Protein AF-A0A7V6XPQ2-F1 (afdb_monomer_lite)

Sequence (136 aa):
MKGEEKKDESTRGAASKTISEAQAVQDDYTRSFLTSTEEVEDGFYEMRTWTDEYSIWIPSEATLDKTYYQKRERYWEKFLYAWIDEKENLSYALFGWFEDSADSVENVFFSLNKFAHYEGEYDKTEDEKHIYYFGK

Foldseek 3Di:
DDDDDDDPPPPPDPPPPPQDPQPCRVDPVSVVQFPDSDAPDVQWTWGQDPLNPDIDIDGSQKDKDPVQWDDDRNFWIWTKIKGADPVVRDIDMDIDIGGNDPDDPVVVCVVVCVVVVDPDAWDWDDDPPDIDTDDD

Secondary structure (DSSP, 8-state):
----------------------HHHHSHHHHTTBS-SS-SBTTEEEEE-TTSS-EEEEETT-EE-TTT-EEETTTEEEEEEEEEETTTTEEEEEEEEEE-S---HHHHHHHHHHHHT--S--EEEE-SS-EEEE--

pLDDT: mean 84.27, std 18.44, range [32.78, 97.5]

Structure (mmCIF, N/CA/C/O backbone):
data_AF-A0A7V6XPQ2-F1
#
_entry.id   AF-A0A7V6XPQ2-F1
#
loop_
_atom_site.group_PDB
_atom_site.id
_atom_site.type_symbol
_atom_site.label_atom_id
_atom_site.label_alt_id
_atom_site.label_comp_id
_atom_site.label_asym_id
_atom_site.label_entity_id
_atom_site.label_seq_id
_atom_site.pdbx_PDB_ins_code
_atom_site.Cartn_x
_atom_site.Cartn_y
_atom_site.Cartn_z
_atom_site.occupancy
_atom_site.B_iso_or_equiv
_atom_site.auth_seq_id
_atom_site.auth_comp_id
_atom_site.auth_asym_id
_atom_site.auth_atom_id
_atom_site.pdbx_PDB_model_num
ATOM 1 N N . MET A 1 1 ? -61.177 24.165 26.555 1.00 39.78 1 MET A N 1
ATOM 2 C CA . MET A 1 1 ? -60.914 24.339 25.107 1.00 39.78 1 MET A CA 1
ATOM 3 C C . MET A 1 1 ? -59.583 25.075 25.004 1.00 39.78 1 MET A C 1
ATOM 5 O O . MET A 1 1 ? -59.509 26.158 25.559 1.00 39.78 1 MET A O 1
ATOM 9 N N . LYS A 1 2 ? -58.472 24.373 24.717 1.00 35.47 2 LYS A N 1
ATOM 10 C CA . LYS A 1 2 ? -57.852 24.179 23.375 1.00 35.47 2 LYS A CA 1
ATOM 11 C C . LYS A 1 2 ? -57.561 25.530 22.698 1.00 35.47 2 LYS A C 1
ATOM 13 O O . LYS A 1 2 ? -58.510 26.280 22.527 1.00 35.47 2 LYS A O 1
ATOM 18 N N . GLY A 1 3 ? -56.359 25.899 22.259 1.00 32.78 3 GLY A N 1
ATOM 19 C CA . GLY A 1 3 ? -55.035 25.265 22.129 1.00 32.78 3 GLY A CA 1
ATOM 20 C C . GLY A 1 3 ? -54.026 26.394 21.819 1.00 32.78 3 GLY A C 1
ATOM 21 O O . GLY A 1 3 ? -54.434 27.448 21.340 1.00 32.78 3 GLY A O 1
ATOM 22 N N . GLU A 1 4 ? -52.822 26.349 22.383 1.00 37.25 4 GLU A N 1
ATOM 23 C CA . GLU A 1 4 ? -51.567 25.862 21.772 1.00 37.25 4 GLU A CA 1
ATOM 24 C C . GLU A 1 4 ? -50.918 26.816 20.753 1.00 37.25 4 GLU A C 1
ATOM 26 O O . GLU A 1 4 ? -51.430 27.083 19.666 1.00 37.25 4 GLU A O 1
ATOM 31 N N . GLU A 1 5 ? -49.749 27.306 21.177 1.00 41.72 5 GLU A N 1
ATOM 32 C CA . GLU A 1 5 ? -48.721 28.017 20.424 1.00 41.72 5 GLU A CA 1
ATOM 33 C C . GLU A 1 5 ? -48.263 27.207 19.204 1.00 41.72 5 GLU A C 1
ATOM 35 O O . GLU A 1 5 ? -47.938 26.025 19.314 1.00 41.72 5 GLU A O 1
ATOM 40 N N . LYS A 1 6 ? -48.132 27.860 18.046 1.00 37.31 6 LYS A N 1
ATOM 41 C CA . LYS A 1 6 ? -47.279 27.350 16.968 1.00 37.31 6 LYS A CA 1
ATOM 42 C C . LYS A 1 6 ? -45.867 27.883 17.172 1.00 37.31 6 LYS A C 1
ATOM 44 O O . LYS A 1 6 ? -45.578 29.030 16.843 1.00 37.31 6 LYS A O 1
ATOM 49 N N . LYS A 1 7 ? -45.003 27.032 17.720 1.00 36.56 7 LYS A N 1
ATOM 50 C CA . LYS A 1 7 ? -43.550 27.149 17.597 1.00 36.56 7 LYS A CA 1
ATOM 51 C C . LYS A 1 7 ? -43.164 26.582 16.233 1.00 36.56 7 LYS A C 1
ATOM 53 O O . LYS A 1 7 ? -43.432 25.417 15.955 1.00 36.56 7 LYS A O 1
ATOM 58 N N . ASP A 1 8 ? -42.587 27.427 15.388 1.00 37.28 8 ASP A N 1
ATOM 59 C CA . ASP A 1 8 ? -41.954 27.015 14.137 1.00 37.28 8 ASP A CA 1
ATOM 60 C C . ASP A 1 8 ? -40.662 26.264 14.486 1.00 37.28 8 ASP A C 1
ATOM 62 O O . ASP A 1 8 ? -39.657 26.857 14.885 1.00 37.28 8 ASP A O 1
ATOM 66 N N . GLU A 1 9 ? -40.710 24.939 14.404 1.00 37.34 9 GLU A N 1
ATOM 67 C CA . GLU A 1 9 ? -39.561 24.064 14.600 1.00 37.34 9 GLU A CA 1
ATOM 6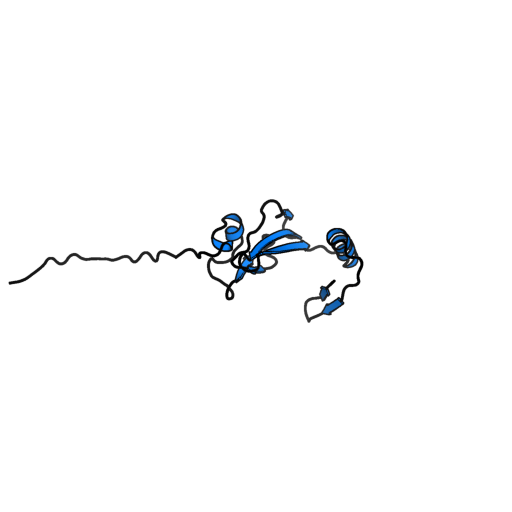8 C C . GLU A 1 9 ? -38.921 23.802 13.230 1.00 37.34 9 GLU A C 1
ATOM 70 O O . GLU A 1 9 ? -39.224 22.843 12.524 1.00 37.34 9 GLU A O 1
ATOM 75 N N . SER A 1 10 ? -38.042 24.715 12.811 1.00 36.66 10 SER A N 1
ATOM 76 C CA . SER A 1 10 ? -37.127 24.480 11.692 1.00 36.66 10 SER A CA 1
ATOM 77 C C . SER A 1 10 ? -35.984 23.583 12.174 1.00 36.66 10 SER A C 1
ATOM 79 O O . SER A 1 10 ? -34.886 24.055 12.487 1.00 36.66 10 SER A O 1
ATOM 81 N N . THR A 1 11 ? -36.227 22.278 12.215 1.00 37.47 11 THR A N 1
ATOM 82 C CA . THR A 1 11 ? -35.206 21.255 12.447 1.00 37.47 11 THR A CA 1
ATOM 83 C C . THR A 1 11 ? -34.279 21.195 11.231 1.00 37.47 11 THR A C 1
ATOM 85 O O . THR A 1 11 ? -34.534 20.489 10.257 1.00 37.47 11 THR A O 1
ATOM 88 N N . ARG A 1 12 ? -33.177 21.955 11.255 1.00 41.72 12 ARG A N 1
ATOM 89 C CA . ARG A 1 12 ? -32.032 21.681 10.377 1.00 41.72 12 ARG A CA 1
ATOM 90 C C . ARG A 1 12 ? -31.376 20.403 10.883 1.00 41.72 12 ARG A C 1
ATOM 92 O O . ARG A 1 12 ? -30.616 20.438 11.846 1.00 41.72 12 ARG A O 1
ATOM 99 N N . GLY A 1 13 ? -31.700 19.286 10.239 1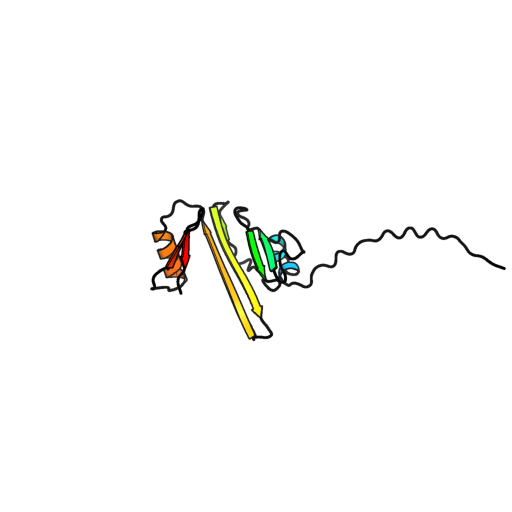.00 35.47 13 GLY A N 1
ATOM 100 C CA . GLY A 1 13 ? -30.963 18.039 10.378 1.00 35.47 13 GLY A CA 1
ATOM 101 C C . GLY A 1 13 ? -29.508 18.266 9.983 1.00 35.47 13 GLY A C 1
ATOM 102 O O . GLY A 1 13 ? -29.177 18.317 8.801 1.00 35.47 13 GLY A O 1
ATOM 103 N N . ALA A 1 14 ? -28.640 18.427 10.976 1.00 39.94 14 ALA A N 1
ATOM 104 C CA . ALA A 1 14 ? -27.231 18.154 10.796 1.00 39.94 14 ALA A CA 1
ATOM 105 C C . ALA A 1 14 ? -27.117 16.633 10.662 1.00 39.94 14 ALA A C 1
ATOM 107 O O . ALA A 1 14 ? -27.296 15.907 11.639 1.00 39.94 14 ALA A O 1
ATOM 108 N N . ALA A 1 15 ? -26.885 16.148 9.443 1.00 42.84 15 ALA A N 1
ATOM 109 C CA . ALA A 1 15 ? -26.402 14.794 9.241 1.00 42.84 15 ALA A CA 1
ATOM 110 C C . ALA A 1 15 ? -25.047 14.700 9.954 1.00 42.84 15 ALA A C 1
ATOM 112 O O . ALA A 1 15 ? -24.023 15.146 9.438 1.00 42.84 15 ALA A O 1
ATOM 113 N N . SER A 1 16 ? -25.069 14.206 11.190 1.00 40.81 16 SER A N 1
ATOM 114 C CA . SER A 1 16 ? -23.878 13.773 11.905 1.00 40.81 16 SER A CA 1
ATOM 115 C C . SER A 1 16 ? -23.302 12.630 11.085 1.0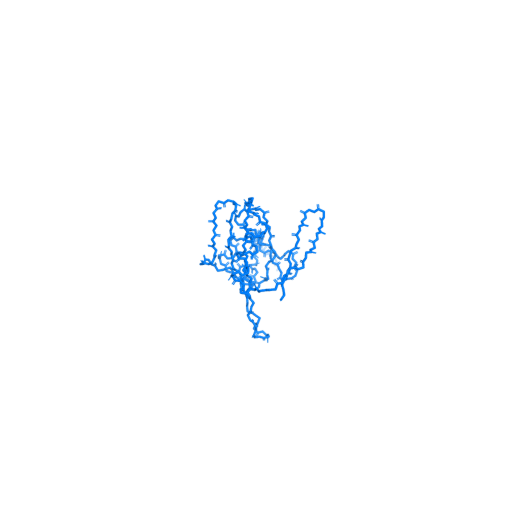0 40.81 16 SER A C 1
ATOM 117 O O . SER A 1 16 ? -23.806 11.513 11.160 1.00 40.81 16 SER A O 1
ATOM 119 N N . LYS A 1 17 ? -22.323 12.930 10.227 1.00 50.88 17 LYS A N 1
ATOM 120 C CA . LYS A 1 17 ? -21.588 11.926 9.461 1.00 50.88 17 LYS A CA 1
ATOM 121 C C . LYS A 1 17 ? -20.899 11.041 10.499 1.00 50.88 17 LYS A C 1
ATOM 123 O O . LYS A 1 17 ? -19.920 11.463 11.107 1.00 50.88 17 LYS A O 1
ATOM 128 N N . THR A 1 18 ? -21.490 9.890 10.804 1.00 54.88 18 THR A N 1
ATOM 129 C CA . THR A 1 18 ? -20.913 8.907 11.719 1.00 54.88 18 THR A CA 1
ATOM 130 C C . THR A 1 18 ? -19.574 8.495 11.132 1.00 54.88 18 THR A C 1
ATOM 132 O O . THR A 1 18 ? -19.526 7.917 10.049 1.00 54.88 18 THR A O 1
ATOM 135 N N . ILE A 1 19 ? -18.488 8.893 11.792 1.00 63.75 19 ILE A N 1
ATOM 136 C CA . ILE A 1 19 ? -17.140 8.464 11.429 1.00 63.75 19 ILE A CA 1
ATOM 137 C C . ILE A 1 19 ? -17.097 6.949 11.658 1.00 63.75 19 ILE A C 1
ATOM 139 O O . ILE A 1 19 ? -17.549 6.491 12.706 1.00 63.75 19 ILE A O 1
ATOM 143 N N . SER A 1 20 ? -16.632 6.195 10.658 1.00 78.00 20 SER A N 1
ATOM 144 C CA . SER A 1 20 ? -16.478 4.739 10.753 1.00 78.00 20 SER A CA 1
ATOM 145 C C . SER A 1 20 ? -15.629 4.356 11.969 1.00 78.00 20 SER A C 1
ATOM 147 O O . SER A 1 20 ? -14.670 5.053 12.304 1.00 78.00 20 SER A O 1
ATOM 149 N N . GLU A 1 21 ? -15.965 3.234 12.607 1.00 88.44 21 GLU A N 1
ATOM 150 C CA . GLU A 1 21 ? -15.171 2.659 13.697 1.00 88.44 21 GLU A CA 1
ATOM 151 C C . GLU A 1 21 ? -13.927 1.902 13.188 1.00 88.44 21 GLU A C 1
ATOM 153 O O . GLU A 1 21 ? -13.108 1.469 13.996 1.00 88.44 21 GLU A O 1
ATOM 158 N N . ALA A 1 22 ? -13.728 1.782 11.872 1.00 94.25 22 ALA A N 1
ATOM 159 C CA . ALA A 1 22 ? -12.542 1.158 11.287 1.00 94.25 22 ALA A CA 1
ATOM 160 C C . ALA A 1 22 ? -11.242 1.865 11.712 1.00 94.25 22 ALA A C 1
ATOM 162 O O . ALA A 1 22 ? -11.146 3.096 11.660 1.00 94.25 22 ALA A O 1
ATOM 163 N N . GLN A 1 23 ? -10.211 1.097 12.083 1.00 95.75 23 GLN A N 1
ATOM 164 C CA . GLN A 1 23 ? -8.925 1.655 12.524 1.00 95.75 23 GLN A CA 1
ATOM 165 C C . GLN A 1 23 ? -8.257 2.494 11.430 1.00 95.75 23 GLN A C 1
ATOM 167 O O . GLN A 1 23 ? -7.739 3.567 11.734 1.00 95.75 23 GLN A O 1
ATOM 172 N N . ALA A 1 24 ? -8.361 2.079 10.163 1.00 96.69 24 ALA A N 1
ATOM 173 C CA . ALA A 1 24 ? -7.855 2.834 9.018 1.00 96.69 24 ALA A CA 1
ATOM 174 C C . ALA A 1 24 ? -8.454 4.254 8.926 1.00 96.69 24 ALA A C 1
ATOM 176 O O . ALA A 1 24 ? -7.783 5.198 8.509 1.00 96.69 24 ALA A O 1
ATOM 177 N N . VAL A 1 25 ? -9.715 4.427 9.346 1.00 97.31 25 VAL A N 1
ATOM 178 C CA . VAL A 1 25 ? -10.407 5.727 9.361 1.00 97.31 25 VAL A CA 1
ATOM 179 C C . VAL A 1 25 ? -10.114 6.501 10.648 1.00 97.31 25 VAL A C 1
ATOM 181 O O . VAL A 1 25 ? -10.022 7.732 10.627 1.00 97.31 25 VAL A O 1
ATOM 184 N N . GLN A 1 26 ? -9.967 5.817 11.780 1.00 96.25 26 GLN A N 1
ATOM 185 C CA . GLN A 1 26 ? -9.682 6.467 13.058 1.00 96.25 26 GLN A CA 1
ATOM 186 C C . GLN A 1 26 ? -8.249 7.002 13.144 1.00 96.25 26 GLN A C 1
ATOM 188 O O . GLN A 1 26 ? -8.048 8.093 13.680 1.00 96.25 26 GLN A O 1
ATOM 193 N N . ASP A 1 27 ? -7.269 6.281 12.597 1.00 97.06 27 ASP A N 1
ATOM 194 C CA . ASP A 1 27 ? -5.875 6.713 12.589 1.00 97.06 27 ASP A CA 1
ATOM 195 C C . ASP A 1 27 ? -5.674 7.908 11.648 1.00 97.06 27 ASP A C 1
ATOM 197 O O . ASP A 1 27 ? -5.868 7.821 10.438 1.00 97.06 27 ASP A O 1
ATOM 201 N N . ASP A 1 28 ? -5.269 9.051 12.206 1.00 96.25 28 ASP A N 1
ATOM 202 C CA . ASP A 1 28 ? -5.156 10.311 11.466 1.00 96.25 28 ASP A CA 1
ATOM 203 C C . ASP A 1 28 ? -4.159 10.232 10.306 1.00 96.25 28 ASP A C 1
ATOM 205 O O . ASP A 1 28 ? -4.367 10.861 9.262 1.00 96.25 28 ASP A O 1
ATOM 209 N N . TYR A 1 29 ? -3.063 9.490 10.494 1.00 96.12 29 TYR A N 1
ATOM 210 C CA . TYR A 1 29 ? -2.047 9.353 9.464 1.00 96.12 29 TYR A CA 1
ATOM 211 C C . TYR A 1 29 ? -2.578 8.511 8.312 1.00 96.12 29 TYR A C 1
ATOM 213 O O . TYR A 1 29 ? -2.588 8.995 7.186 1.00 96.12 29 TYR A O 1
ATOM 221 N N . THR A 1 30 ? -3.105 7.325 8.593 1.00 96.50 30 THR A N 1
ATOM 222 C CA . THR A 1 30 ? -3.724 6.424 7.613 1.00 96.50 30 THR A CA 1
ATOM 223 C C . THR A 1 30 ? -4.885 7.095 6.890 1.00 96.50 30 THR A C 1
ATOM 225 O O . THR A 1 30 ? -4.901 7.132 5.659 1.00 96.50 30 THR A O 1
ATOM 228 N N . ARG A 1 31 ? -5.793 7.752 7.626 1.00 96.31 31 ARG A N 1
ATOM 229 C CA . ARG A 1 31 ? -6.934 8.487 7.063 1.00 96.31 31 ARG A CA 1
ATOM 230 C C . ARG A 1 31 ? -6.507 9.537 6.042 1.00 96.31 31 ARG A C 1
ATOM 232 O O . ARG A 1 31 ? -7.244 9.783 5.093 1.00 96.31 31 ARG A O 1
ATOM 239 N N . SER A 1 32 ? -5.332 10.152 6.202 1.00 95.19 32 SER A N 1
ATOM 240 C CA . SER A 1 32 ? -4.838 11.159 5.251 1.00 95.19 32 SER A CA 1
ATOM 241 C C . SER A 1 32 ? -4.521 10.611 3.852 1.00 95.19 32 SER A C 1
ATOM 243 O O . SER A 1 32 ? -4.379 11.402 2.922 1.00 95.19 32 SER A O 1
ATOM 245 N N . PHE A 1 33 ? -4.448 9.285 3.700 1.00 95.31 33 PHE A N 1
ATOM 246 C CA . PHE A 1 33 ? -4.228 8.589 2.430 1.00 95.31 33 PHE A CA 1
ATOM 247 C C . PHE A 1 33 ? -5.506 7.959 1.867 1.00 95.31 33 PHE A C 1
ATOM 249 O O . PHE A 1 33 ? -5.527 7.549 0.706 1.00 95.31 33 PHE A O 1
ATOM 256 N N . LEU A 1 34 ? -6.565 7.846 2.671 1.00 96.31 34 LEU A N 1
ATOM 257 C CA . LEU A 1 34 ? -7.817 7.257 2.215 1.00 96.31 34 LEU A CA 1
ATOM 258 C C . LEU A 1 34 ? -8.537 8.206 1.254 1.00 96.31 34 LEU A C 1
ATOM 260 O O . LEU A 1 34 ? -8.609 9.416 1.484 1.00 96.31 34 LEU A O 1
ATOM 264 N N . THR A 1 35 ? -9.113 7.659 0.184 1.00 96.12 35 THR A N 1
ATOM 265 C CA . THR A 1 35 ? -9.905 8.447 -0.779 1.00 96.12 35 THR A CA 1
ATOM 266 C C . THR A 1 35 ? -11.278 8.826 -0.221 1.00 96.12 35 THR A C 1
ATOM 268 O O . THR A 1 35 ? -11.861 9.836 -0.622 1.00 96.12 35 THR A O 1
ATOM 271 N N . SER A 1 36 ? -11.782 8.047 0.738 1.00 95.19 36 SER A N 1
ATOM 272 C CA . SER A 1 36 ? -13.075 8.219 1.394 1.00 95.19 36 SER A CA 1
ATOM 273 C C . SER A 1 36 ? -13.055 7.645 2.816 1.00 95.19 36 SER A C 1
ATOM 275 O O . SER A 1 36 ? -12.173 6.881 3.191 1.00 95.19 36 SER A O 1
ATOM 277 N N . THR A 1 37 ? -14.065 7.998 3.614 1.00 95.75 37 THR A N 1
ATOM 278 C CA . THR A 1 37 ? -14.372 7.340 4.899 1.00 95.75 37 THR A CA 1
ATOM 279 C C . THR A 1 37 ? -15.355 6.177 4.740 1.00 95.75 37 THR A C 1
ATOM 281 O O . THR A 1 37 ? -15.868 5.668 5.733 1.00 95.75 37 THR A O 1
ATOM 284 N N . GLU A 1 38 ? -15.6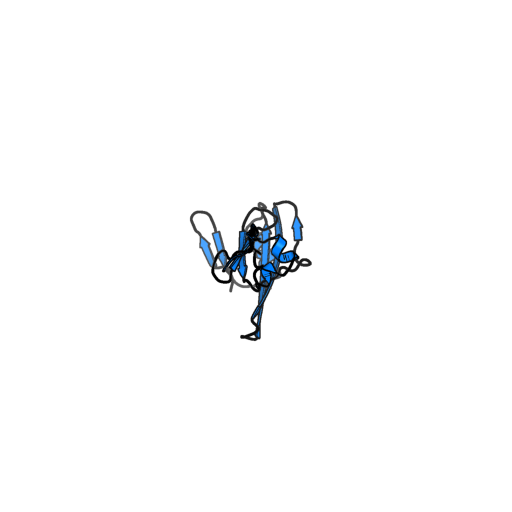83 5.823 3.501 1.00 95.75 38 GLU A N 1
ATOM 285 C CA . GLU A 1 38 ? -16.578 4.733 3.122 1.00 95.75 38 GLU A CA 1
ATOM 286 C C . GLU A 1 38 ? -15.749 3.606 2.507 1.00 95.75 38 GLU A C 1
ATOM 288 O O . GLU A 1 38 ? -14.753 3.867 1.830 1.00 95.75 38 GLU A O 1
ATOM 293 N N . GLU A 1 39 ? -16.157 2.370 2.773 1.00 96.75 39 GLU A N 1
ATOM 294 C CA . GLU A 1 39 ? -15.512 1.177 2.230 1.00 96.75 39 GLU A CA 1
ATOM 295 C C . GLU A 1 39 ? -15.728 1.078 0.715 1.00 96.75 39 GLU A C 1
ATOM 297 O O . GLU A 1 39 ? -16.806 1.396 0.204 1.00 96.75 39 GLU A O 1
ATOM 302 N N . VAL A 1 40 ? -14.693 0.639 -0.004 1.00 97.12 40 VAL A N 1
ATOM 303 C CA . VAL A 1 40 ? -14.773 0.353 -1.449 1.00 97.12 40 VAL A CA 1
ATOM 304 C C . VAL A 1 40 ? -15.285 -1.068 -1.703 1.00 97.12 40 VAL A C 1
ATOM 306 O O . VAL A 1 40 ? -15.965 -1.321 -2.696 1.00 97.12 40 VAL A O 1
ATOM 309 N N . GLU A 1 41 ? -14.999 -1.968 -0.764 1.00 97.06 41 GLU A N 1
ATOM 310 C CA . GLU A 1 41 ? -15.504 -3.332 -0.651 1.00 97.06 41 GLU A CA 1
ATOM 311 C C . GLU A 1 41 ? -15.575 -3.687 0.842 1.00 97.06 41 GLU A C 1
ATOM 313 O O . GLU A 1 41 ? -14.871 -3.074 1.638 1.00 97.06 41 GLU A O 1
ATOM 318 N N . ASP A 1 42 ? -16.425 -4.645 1.220 1.00 95.62 42 ASP A N 1
ATOM 319 C CA . ASP A 1 42 ? -16.641 -5.048 2.618 1.00 95.62 42 ASP A CA 1
ATOM 320 C C . ASP A 1 42 ? -15.311 -5.317 3.346 1.00 95.62 42 ASP A C 1
ATOM 322 O O . ASP A 1 42 ? -14.548 -6.207 2.960 1.00 95.62 42 ASP A O 1
ATOM 326 N N . GLY A 1 43 ? -15.020 -4.517 4.377 1.00 95.12 43 GLY A N 1
ATOM 327 C CA . GLY A 1 43 ? -13.781 -4.589 5.161 1.00 95.12 43 GLY A CA 1
ATOM 328 C C . GLY A 1 43 ? -12.539 -3.971 4.503 1.00 95.12 43 GLY A C 1
ATOM 329 O O . GLY A 1 43 ? -11.430 -4.150 5.009 1.00 95.12 43 GLY A O 1
ATOM 330 N N . PHE A 1 44 ? -12.681 -3.240 3.394 1.00 97.19 44 PHE A N 1
ATOM 331 C CA . PHE A 1 44 ? -11.569 -2.617 2.674 1.00 97.19 44 PHE A CA 1
ATOM 332 C C . PHE A 1 44 ? -11.808 -1.139 2.356 1.00 97.19 44 PHE A C 1
ATOM 334 O O . PHE A 1 44 ? -12.866 -0.717 1.885 1.00 97.19 44 PHE A O 1
ATOM 341 N N . TYR A 1 45 ? -10.751 -0.347 2.525 1.00 97.50 45 TYR A N 1
ATOM 342 C CA . TYR A 1 45 ? -10.704 1.062 2.155 1.00 97.50 45 TYR A CA 1
ATOM 343 C C . TYR A 1 45 ? -9.721 1.285 1.013 1.00 97.50 45 TYR A C 1
ATOM 345 O O . TYR A 1 45 ? -8.628 0.717 0.991 1.00 97.50 45 TYR A O 1
ATOM 353 N N . GLU A 1 46 ? -10.084 2.158 0.077 1.00 97.50 46 GLU A N 1
ATOM 354 C CA . GLU A 1 46 ? -9.155 2.590 -0.958 1.00 97.50 46 GLU A CA 1
ATOM 355 C C . GLU A 1 46 ? -8.178 3.630 -0.396 1.00 97.50 46 GLU A C 1
ATOM 357 O O . GLU A 1 46 ? -8.558 4.708 0.072 1.00 97.50 46 GLU A O 1
ATOM 362 N N . MET A 1 47 ? -6.896 3.301 -0.493 1.00 95.12 47 MET A N 1
ATOM 363 C CA . MET A 1 47 ? -5.779 4.167 -0.172 1.00 95.12 47 MET A CA 1
ATOM 364 C C . MET A 1 47 ? -5.128 4.651 -1.465 1.00 95.12 47 MET A C 1
ATOM 366 O O . MET A 1 47 ? -4.667 3.849 -2.282 1.00 95.12 47 MET A O 1
ATOM 370 N N . ARG A 1 48 ? -5.034 5.968 -1.634 1.00 93.81 48 ARG A N 1
ATOM 371 C CA . ARG A 1 48 ? -4.247 6.575 -2.706 1.00 93.81 48 ARG A CA 1
ATOM 372 C C . ARG A 1 48 ? -2.836 6.844 -2.207 1.00 93.81 48 ARG A C 1
ATOM 374 O O . ARG A 1 48 ? -2.650 7.434 -1.141 1.00 93.81 48 ARG A O 1
ATOM 381 N N . THR A 1 49 ? -1.835 6.404 -2.960 1.00 86.81 49 THR A N 1
ATOM 382 C CA . THR A 1 49 ? -0.439 6.640 -2.585 1.00 86.81 49 THR A CA 1
ATOM 383 C C . THR A 1 49 ? 0.000 8.064 -2.943 1.00 86.81 49 THR A C 1
ATOM 385 O O . THR A 1 49 ? -0.619 8.717 -3.780 1.00 86.81 49 THR A O 1
ATOM 388 N N . TRP A 1 50 ? 1.055 8.600 -2.309 1.00 82.94 50 TRP A N 1
ATOM 389 C CA . TRP A 1 50 ? 1.450 10.005 -2.546 1.00 82.94 50 TRP A CA 1
ATOM 390 C C . TRP A 1 50 ? 2.071 10.255 -3.915 1.00 82.94 50 TRP A C 1
ATOM 392 O O . TRP A 1 50 ? 2.220 11.419 -4.299 1.00 82.94 50 TRP A O 1
ATOM 402 N N . THR A 1 51 ? 2.512 9.204 -4.602 1.00 85.56 51 THR A N 1
ATOM 403 C CA . THR A 1 51 ? 2.950 9.319 -5.994 1.00 85.56 51 THR A CA 1
ATOM 404 C C . THR A 1 51 ? 1.764 9.641 -6.904 1.00 85.56 51 THR A C 1
ATOM 406 O O . THR A 1 51 ? 1.972 10.219 -7.965 1.00 85.56 51 THR A O 1
ATOM 409 N N . ASP A 1 52 ? 0.529 9.376 -6.448 1.00 83.88 52 ASP A N 1
ATOM 410 C CA . ASP A 1 52 ? -0.724 9.459 -7.204 1.00 83.88 52 ASP A CA 1
ATOM 411 C C . ASP A 1 52 ? -0.781 8.512 -8.420 1.00 83.88 52 ASP A C 1
ATOM 413 O O . ASP A 1 52 ? -1.752 8.579 -9.179 1.00 83.88 52 ASP A O 1
ATOM 417 N N . GLU A 1 53 ? 0.213 7.630 -8.583 1.00 85.62 53 GLU A N 1
ATOM 418 C CA . GLU A 1 53 ? 0.366 6.725 -9.731 1.00 85.62 53 GLU A CA 1
ATOM 419 C C . GLU A 1 53 ? -0.529 5.482 -9.621 1.00 85.62 53 GLU A C 1
ATOM 421 O O . GLU A 1 53 ? -0.921 4.900 -10.632 1.00 85.62 53 GLU A O 1
ATOM 426 N N . TYR A 1 54 ? -0.898 5.081 -8.400 1.00 87.88 54 TYR A N 1
ATOM 427 C CA . TYR A 1 54 ? -1.788 3.949 -8.157 1.00 87.88 54 TYR A CA 1
ATOM 428 C C . TYR A 1 54 ? -2.586 4.098 -6.852 1.00 87.88 54 TYR A C 1
ATOM 430 O O . TYR A 1 54 ? -2.302 4.941 -5.995 1.00 87.88 54 TYR A O 1
ATOM 438 N N . SER A 1 55 ? -3.615 3.265 -6.708 1.00 93.69 55 SER A N 1
ATOM 439 C CA . SER A 1 55 ? -4.317 3.039 -5.447 1.00 93.69 55 SER A CA 1
ATOM 440 C C . SER A 1 55 ? -4.226 1.569 -5.058 1.00 93.69 55 SER A C 1
ATOM 442 O O . SER A 1 55 ? -4.021 0.691 -5.900 1.00 93.69 55 SER A O 1
ATOM 444 N N . ILE A 1 56 ? -4.334 1.305 -3.761 1.00 93.94 56 ILE A N 1
ATOM 445 C CA . ILE A 1 56 ? -4.430 -0.047 -3.211 1.00 93.94 56 ILE A CA 1
ATOM 446 C C . ILE A 1 56 ? -5.601 -0.115 -2.245 1.00 93.94 56 ILE A C 1
ATOM 448 O O . ILE A 1 56 ? -6.001 0.890 -1.658 1.00 93.94 56 ILE A O 1
ATOM 452 N N . TRP A 1 57 ? -6.138 -1.313 -2.062 1.00 97.00 57 TRP A N 1
ATOM 453 C CA . TRP A 1 57 ? -7.125 -1.571 -1.024 1.00 97.00 57 TRP A CA 1
ATOM 454 C C . TRP A 1 57 ? -6.414 -2.056 0.228 1.00 97.00 57 TRP A C 1
ATOM 456 O O . TRP A 1 57 ? -5.611 -2.989 0.168 1.00 97.00 57 TRP A O 1
ATOM 466 N N . ILE A 1 58 ? -6.692 -1.404 1.353 1.00 96.12 58 ILE A N 1
ATOM 467 C CA . ILE A 1 58 ? -6.162 -1.788 2.659 1.00 96.12 58 ILE A CA 1
ATOM 468 C C . ILE A 1 58 ? -7.302 -2.270 3.564 1.00 96.12 58 ILE A C 1
ATOM 470 O O . ILE A 1 58 ? -8.410 -1.740 3.459 1.00 96.12 58 ILE A O 1
ATOM 474 N N . PRO A 1 59 ? -7.054 -3.254 4.445 1.00 96.25 59 PRO A N 1
ATOM 475 C CA . PRO A 1 59 ? -8.046 -3.705 5.420 1.00 96.25 59 PRO A CA 1
ATOM 476 C C . PRO A 1 59 ? -8.557 -2.574 6.322 1.00 96.25 59 PRO A C 1
ATOM 478 O O . PRO A 1 59 ? -7.814 -1.638 6.629 1.00 96.25 59 PRO A O 1
ATOM 481 N N . SER A 1 60 ? -9.788 -2.691 6.817 1.00 96.56 60 SER A N 1
ATOM 482 C CA . SER A 1 60 ? -10.393 -1.774 7.795 1.00 96.56 60 SER A CA 1
ATOM 483 C C . SER A 1 60 ? -9.570 -1.618 9.075 1.00 96.56 60 SER A C 1
ATOM 485 O O . SER A 1 60 ? -9.582 -0.557 9.705 1.00 96.56 60 SER A O 1
ATOM 487 N N . GLU A 1 61 ? -8.817 -2.647 9.449 1.00 95.94 61 GLU A N 1
ATOM 488 C CA . GLU A 1 61 ? -7.958 -2.694 10.633 1.00 95.94 61 GLU A CA 1
ATOM 489 C C . GLU A 1 61 ? -6.520 -2.233 10.348 1.00 95.94 61 GLU A C 1
ATOM 491 O O . GLU A 1 61 ? -5.702 -2.162 11.262 1.00 95.94 61 GLU A O 1
ATOM 496 N N . ALA A 1 62 ? -6.170 -1.941 9.093 1.00 96.31 62 ALA A N 1
ATOM 497 C CA . ALA A 1 62 ? -4.807 -1.575 8.739 1.00 96.31 62 ALA A CA 1
ATOM 498 C C . ALA A 1 62 ? -4.470 -0.137 9.129 1.00 96.31 62 ALA A C 1
ATOM 500 O O . ALA A 1 62 ? -5.241 0.795 8.905 1.00 96.31 62 ALA A O 1
ATOM 501 N N . THR A 1 63 ? -3.258 0.045 9.649 1.00 97.25 63 THR A N 1
ATOM 502 C CA . THR A 1 63 ? -2.659 1.364 9.874 1.00 97.25 63 THR A CA 1
ATOM 503 C C . THR A 1 63 ? -1.321 1.466 9.157 1.00 97.25 63 THR A C 1
ATOM 505 O O . THR A 1 63 ? -0.577 0.485 9.064 1.00 97.25 63 THR A O 1
ATOM 508 N N . LEU A 1 64 ? -1.015 2.649 8.627 1.00 95.69 64 LEU A N 1
ATOM 509 C CA . LEU A 1 64 ? 0.274 2.960 8.022 1.00 95.69 64 LEU A CA 1
ATOM 510 C C . LEU A 1 64 ? 1.277 3.400 9.081 1.00 95.69 64 LEU A C 1
ATOM 512 O O . LEU A 1 64 ? 0.985 4.235 9.937 1.00 95.69 64 LEU A O 1
ATOM 516 N N . ASP A 1 65 ? 2.516 2.939 8.938 1.00 92.69 65 ASP A N 1
ATOM 517 C CA . ASP A 1 65 ? 3.614 3.426 9.763 1.00 92.69 65 ASP A CA 1
ATOM 518 C C . ASP A 1 65 ? 4.291 4.639 9.107 1.00 92.69 65 ASP A C 1
ATOM 520 O O . ASP A 1 65 ? 5.002 4.539 8.100 1.00 92.69 65 ASP A O 1
ATOM 524 N N . LYS A 1 66 ? 4.113 5.808 9.727 1.00 92.62 66 LYS A N 1
ATOM 525 C CA . LYS A 1 66 ? 4.726 7.074 9.298 1.00 92.62 66 LYS A CA 1
ATOM 526 C C . LYS A 1 66 ? 6.255 7.034 9.236 1.00 92.62 66 LYS A C 1
ATOM 528 O O . LYS A 1 66 ? 6.849 7.780 8.463 1.00 92.62 66 LYS A O 1
ATOM 533 N N . THR A 1 67 ? 6.899 6.204 10.049 1.00 91.00 67 THR A N 1
ATOM 534 C CA . THR A 1 67 ? 8.359 6.036 10.092 1.00 91.00 67 THR A CA 1
ATOM 535 C C . THR A 1 67 ? 8.866 5.246 8.889 1.00 91.00 67 THR A C 1
ATOM 537 O O . THR A 1 67 ? 9.967 5.505 8.398 1.00 91.00 67 THR A O 1
ATOM 540 N N . TYR A 1 68 ? 8.068 4.295 8.401 1.00 89.25 68 TYR A N 1
ATOM 541 C CA . TYR A 1 68 ? 8.399 3.482 7.229 1.00 89.25 68 TYR A CA 1
ATOM 542 C C . TYR A 1 68 ? 7.970 4.118 5.914 1.00 89.25 68 TYR A C 1
ATOM 544 O O . TYR A 1 68 ? 8.490 3.738 4.864 1.00 89.25 68 TYR A O 1
ATOM 552 N N . TYR A 1 69 ? 7.073 5.102 5.960 1.00 91.56 69 TYR A N 1
ATOM 553 C CA . TYR A 1 69 ? 6.691 5.826 4.764 1.00 91.56 69 TYR A CA 1
ATOM 554 C C . TYR A 1 69 ? 7.820 6.746 4.279 1.00 91.56 69 TYR A C 1
ATOM 556 O O . TYR A 1 69 ? 8.211 7.708 4.945 1.00 91.56 69 TYR A O 1
ATOM 564 N N . GLN A 1 70 ? 8.329 6.481 3.080 1.00 92.31 70 GLN A N 1
ATOM 565 C CA . GLN A 1 70 ? 9.353 7.285 2.421 1.00 92.31 70 GLN A CA 1
ATOM 566 C C . GLN A 1 70 ? 8.951 7.522 0.972 1.00 92.31 70 GLN A C 1
ATOM 568 O O . GLN A 1 70 ? 8.481 6.611 0.304 1.00 92.31 70 GLN A O 1
ATOM 573 N N . LYS A 1 71 ? 9.195 8.725 0.452 1.00 90.62 71 LYS A N 1
ATOM 574 C CA . LYS A 1 71 ? 8.962 9.031 -0.962 1.00 90.62 71 LYS A CA 1
ATOM 575 C C . LYS A 1 71 ? 10.042 9.931 -1.537 1.00 90.62 71 LYS A C 1
ATOM 577 O O . LYS A 1 71 ? 10.663 10.705 -0.803 1.00 90.62 71 LYS A O 1
ATOM 582 N N . ARG A 1 72 ? 10.236 9.857 -2.851 1.00 87.62 72 ARG A N 1
ATOM 583 C CA . ARG A 1 72 ? 11.064 10.788 -3.625 1.00 87.62 72 ARG A CA 1
ATOM 584 C C . ARG A 1 72 ? 10.291 11.198 -4.868 1.00 87.62 72 ARG A C 1
ATOM 586 O O . ARG A 1 72 ? 10.129 10.409 -5.791 1.00 87.62 72 ARG A O 1
ATOM 593 N N . GLU A 1 73 ? 9.830 12.446 -4.865 1.00 86.31 73 GLU A N 1
ATOM 594 C CA . GLU A 1 73 ? 9.004 13.000 -5.942 1.00 86.31 73 GLU A CA 1
ATOM 595 C C . GLU A 1 73 ? 7.824 12.070 -6.279 1.00 86.31 73 GLU A C 1
ATOM 597 O O . GLU A 1 73 ? 7.120 11.655 -5.357 1.00 86.31 73 GLU A O 1
ATOM 602 N N . ARG A 1 74 ? 7.595 11.775 -7.564 1.00 86.31 74 ARG A N 1
ATOM 603 C CA . ARG A 1 74 ? 6.549 10.853 -8.032 1.00 86.31 74 ARG A CA 1
ATOM 604 C C . ARG A 1 74 ? 7.071 9.480 -8.443 1.00 86.31 74 ARG A C 1
ATOM 606 O O . ARG A 1 74 ? 6.274 8.584 -8.646 1.00 86.31 74 ARG A O 1
ATOM 613 N N . TYR A 1 75 ? 8.387 9.304 -8.523 1.00 85.62 75 TYR A N 1
ATOM 614 C CA . TYR A 1 75 ? 8.984 8.124 -9.151 1.00 85.62 75 TYR A CA 1
ATOM 615 C C . TYR A 1 75 ? 9.393 7.038 -8.164 1.00 85.62 75 TYR A C 1
ATOM 617 O O . TYR A 1 75 ? 9.942 6.023 -8.569 1.00 85.62 75 TYR A O 1
ATOM 625 N N . TRP A 1 76 ? 9.231 7.258 -6.860 1.00 89.25 76 TRP A N 1
ATOM 626 C CA . TRP A 1 76 ? 9.679 6.292 -5.866 1.00 89.25 76 TRP A CA 1
ATOM 627 C C . TRP A 1 76 ? 8.931 6.459 -4.550 1.00 89.25 76 TRP A C 1
ATOM 629 O O . TRP A 1 76 ? 8.861 7.567 -4.001 1.00 89.25 76 TRP A O 1
ATOM 639 N N . GLU A 1 77 ? 8.451 5.352 -3.995 1.00 92.06 77 GLU A N 1
ATOM 640 C CA . GLU A 1 77 ? 7.908 5.303 -2.642 1.00 92.06 77 GLU A CA 1
ATOM 641 C C . GLU A 1 77 ? 8.112 3.951 -1.959 1.00 92.06 77 GLU A C 1
ATOM 643 O O . GLU A 1 77 ? 8.196 2.897 -2.587 1.00 92.06 77 GLU A O 1
ATOM 648 N N . LYS A 1 78 ? 8.174 4.005 -0.632 1.00 91.88 78 LYS A N 1
ATOM 649 C CA . LYS A 1 78 ? 8.129 2.861 0.269 1.00 91.88 78 LYS A CA 1
ATOM 650 C C . LYS A 1 78 ? 7.092 3.116 1.337 1.00 91.88 78 LYS A C 1
ATOM 652 O O . LYS A 1 78 ? 6.995 4.229 1.850 1.00 91.88 78 LYS A O 1
ATOM 657 N N . PHE A 1 79 ? 6.356 2.080 1.695 1.00 93.06 79 PHE A N 1
ATOM 658 C CA . PHE A 1 79 ? 5.370 2.142 2.759 1.00 93.06 79 PHE A CA 1
ATOM 659 C C . PHE A 1 79 ? 5.253 0.794 3.457 1.00 93.06 79 PHE A C 1
ATOM 661 O O . PHE A 1 79 ? 5.632 -0.249 2.923 1.00 93.06 79 PHE A O 1
ATOM 668 N N . LEU A 1 80 ? 4.708 0.838 4.664 1.00 94.00 80 LEU A N 1
ATOM 669 C CA . LEU A 1 80 ? 4.298 -0.339 5.400 1.00 94.00 80 LEU A CA 1
ATOM 670 C C . LEU A 1 80 ? 2.927 -0.062 5.997 1.00 94.00 80 LEU A C 1
ATOM 672 O O . LEU A 1 80 ? 2.732 0.986 6.618 1.00 94.00 80 LEU A O 1
ATOM 676 N N . TYR A 1 81 ? 2.007 -1.002 5.814 1.00 95.50 81 TYR A N 1
ATOM 677 C CA . TYR A 1 81 ? 0.807 -1.073 6.633 1.00 95.50 81 TYR A CA 1
ATOM 678 C C . TYR A 1 81 ? 0.754 -2.414 7.354 1.00 95.50 81 TYR A C 1
ATOM 680 O O . TYR A 1 81 ? 1.274 -3.423 6.870 1.00 95.50 81 TYR A O 1
ATOM 688 N N . ALA A 1 82 ? 0.135 -2.414 8.525 1.00 96.69 82 ALA A N 1
ATOM 689 C CA . ALA A 1 82 ? -0.014 -3.598 9.350 1.00 96.69 82 ALA A CA 1
ATOM 690 C C . ALA A 1 82 ? -1.346 -3.573 10.095 1.00 96.69 82 ALA A C 1
ATOM 692 O O . ALA A 1 82 ? -1.906 -2.505 10.350 1.00 96.69 82 ALA A O 1
ATOM 693 N N . TRP A 1 83 ? -1.825 -4.760 10.451 1.00 95.56 83 TRP A N 1
ATOM 694 C CA . TRP A 1 83 ? -2.981 -4.944 11.318 1.00 95.56 83 TRP A CA 1
ATOM 695 C C . TRP A 1 83 ? -2.800 -6.186 12.186 1.00 95.56 83 TRP A C 1
ATOM 697 O O . TRP A 1 83 ? -1.963 -7.055 11.915 1.00 95.56 83 TRP A O 1
ATOM 707 N N . ILE A 1 84 ? -3.584 -6.250 13.255 1.00 93.19 84 ILE A N 1
ATOM 708 C CA . ILE A 1 84 ? -3.635 -7.392 14.161 1.00 93.19 84 ILE A CA 1
ATOM 709 C C . ILE A 1 84 ? -5.029 -7.993 14.054 1.00 93.19 84 ILE A C 1
ATOM 711 O O . ILE A 1 84 ? -6.026 -7.303 14.251 1.00 93.19 84 ILE A O 1
ATOM 715 N N . ASP A 1 85 ? -5.087 -9.287 13.769 1.00 90.12 85 ASP A N 1
ATOM 716 C CA . ASP A 1 85 ? -6.291 -10.079 13.965 1.00 90.12 85 ASP A CA 1
ATOM 717 C C . ASP A 1 85 ? -6.290 -10.597 15.406 1.00 90.12 85 ASP A C 1
ATOM 719 O O . ASP A 1 85 ? -5.598 -11.560 15.745 1.00 90.12 85 ASP A O 1
ATOM 723 N N . GLU A 1 86 ? -7.046 -9.926 16.277 1.00 87.94 86 GLU A N 1
ATOM 724 C CA . GLU A 1 86 ? -7.134 -10.294 17.693 1.00 87.94 86 GLU A CA 1
ATOM 725 C C . GLU A 1 86 ? -7.802 -11.657 17.919 1.00 87.94 86 GLU A C 1
ATOM 727 O O . GLU A 1 86 ? -7.528 -12.306 18.930 1.00 87.94 86 GLU A O 1
ATOM 732 N N . LYS A 1 87 ? -8.672 -12.108 17.004 1.00 89.62 87 LYS A N 1
ATOM 733 C CA . LYS A 1 87 ? -9.394 -13.380 17.156 1.00 89.62 87 LYS A CA 1
ATOM 734 C C . LYS A 1 87 ? -8.459 -14.555 16.923 1.00 89.62 87 LYS A C 1
ATOM 736 O O . LYS A 1 87 ? -8.449 -15.496 17.713 1.00 89.62 87 LYS A O 1
ATOM 741 N N . GLU A 1 88 ? -7.663 -14.467 15.865 1.00 92.69 88 GLU A N 1
ATOM 742 C CA . GLU A 1 88 ? -6.691 -15.499 15.501 1.00 92.69 88 GLU A CA 1
ATOM 743 C C . GLU A 1 88 ? -5.338 -15.304 16.204 1.00 92.69 88 GLU A C 1
ATOM 745 O O . GLU A 1 88 ? -4.479 -16.185 16.158 1.00 92.69 88 GLU A O 1
ATOM 750 N N . ASN A 1 89 ? -5.148 -14.171 16.893 1.00 93.69 89 ASN A N 1
ATOM 751 C CA . ASN A 1 89 ? -3.892 -13.769 17.526 1.00 93.69 89 ASN A CA 1
ATOM 752 C C . ASN A 1 89 ? -2.724 -13.772 16.519 1.00 93.69 89 ASN A C 1
ATOM 754 O O . ASN A 1 89 ? -1.638 -14.298 16.779 1.00 93.69 89 ASN A O 1
ATOM 758 N N . LEU A 1 90 ? -2.977 -13.187 15.346 1.00 95.69 90 LEU A N 1
ATOM 759 C CA . LEU A 1 90 ? -2.026 -13.062 14.246 1.00 95.69 90 LEU A CA 1
ATOM 760 C C . LEU A 1 90 ? -1.770 -11.590 13.939 1.00 95.69 90 LEU A C 1
ATOM 762 O O . LEU A 1 90 ? -2.677 -10.762 13.989 1.00 95.69 90 LEU A O 1
ATOM 766 N N . SER A 1 91 ? -0.529 -11.266 13.589 1.00 94.38 91 SER A N 1
ATOM 767 C CA . SER A 1 91 ? -0.178 -9.969 13.022 1.00 94.38 91 SER A CA 1
ATOM 768 C C . SER A 1 91 ? 0.163 -10.125 11.550 1.00 94.38 91 SER A C 1
ATOM 770 O O . SER A 1 91 ? 0.863 -11.056 11.143 1.00 94.38 91 SER A O 1
ATOM 772 N N . TYR A 1 92 ? -0.318 -9.181 10.757 1.00 95.25 92 TYR A N 1
ATOM 773 C CA . TYR A 1 92 ? -0.041 -9.107 9.336 1.00 95.25 92 TYR A CA 1
ATOM 774 C C . TYR A 1 92 ? 0.622 -7.773 9.034 1.00 95.25 92 TYR A C 1
ATOM 776 O O . TYR A 1 92 ? 0.280 -6.742 9.615 1.00 95.25 92 TYR A O 1
ATOM 784 N N . ALA A 1 93 ? 1.576 -7.793 8.113 1.00 94.06 93 ALA A N 1
ATOM 785 C CA . ALA A 1 93 ? 2.225 -6.597 7.617 1.00 94.06 93 ALA A CA 1
ATOM 786 C C . ALA A 1 93 ? 2.487 -6.755 6.124 1.00 94.06 93 ALA A C 1
ATOM 788 O O . ALA A 1 93 ? 2.912 -7.821 5.672 1.00 94.06 93 ALA A O 1
ATOM 789 N N . LEU A 1 94 ? 2.265 -5.682 5.374 1.00 92.94 94 LEU A N 1
ATOM 790 C CA . LEU A 1 94 ? 2.665 -5.580 3.982 1.00 92.94 94 LEU A CA 1
ATOM 791 C C . LEU A 1 94 ? 3.671 -4.445 3.841 1.00 92.94 94 LEU A C 1
ATOM 793 O O . LEU A 1 94 ? 3.423 -3.321 4.275 1.00 92.94 94 LEU A O 1
ATOM 797 N N . PHE A 1 95 ? 4.796 -4.754 3.203 1.00 90.75 95 PHE A N 1
ATOM 798 C CA . PHE A 1 95 ? 5.789 -3.774 2.792 1.00 90.75 95 PHE A CA 1
ATOM 799 C C . PHE A 1 95 ? 5.684 -3.557 1.286 1.00 90.75 95 PHE A C 1
ATOM 801 O O . PHE A 1 95 ? 5.823 -4.504 0.511 1.00 90.75 95 PHE A O 1
ATOM 808 N N . GLY A 1 96 ? 5.452 -2.315 0.879 1.00 88.50 96 GLY A N 1
ATOM 809 C CA . GLY A 1 96 ? 5.390 -1.927 -0.522 1.00 88.50 96 GLY A CA 1
ATOM 810 C C . GLY A 1 96 ? 6.587 -1.075 -0.921 1.00 88.50 96 GLY A C 1
ATOM 811 O O . GLY A 1 96 ? 7.019 -0.197 -0.172 1.00 88.50 96 GLY A O 1
ATOM 812 N N . TRP A 1 97 ? 7.102 -1.328 -2.121 1.00 88.81 97 TRP A N 1
ATOM 813 C CA . TRP A 1 97 ? 8.095 -0.501 -2.802 1.00 88.81 97 TRP A CA 1
ATOM 814 C C . TRP A 1 97 ? 7.589 -0.263 -4.221 1.00 88.81 97 TRP A C 1
ATOM 816 O O . TRP A 1 97 ? 7.387 -1.214 -4.971 1.00 88.81 97 TRP A O 1
ATOM 826 N N . PHE A 1 98 ? 7.402 1.002 -4.578 1.00 88.31 98 PHE A N 1
ATOM 827 C CA . PHE A 1 98 ? 7.151 1.434 -5.945 1.00 88.31 98 PHE A CA 1
ATOM 828 C C . PHE A 1 98 ? 8.329 2.247 -6.479 1.00 88.31 98 PHE A C 1
ATOM 830 O O . PHE A 1 98 ? 8.925 3.050 -5.754 1.00 88.31 98 PHE A O 1
ATOM 837 N N . GLU A 1 99 ? 8.657 2.026 -7.746 1.00 86.69 99 GLU A N 1
ATOM 838 C CA . GLU A 1 99 ? 9.687 2.758 -8.462 1.00 86.69 99 GLU A CA 1
ATOM 839 C C . GLU A 1 99 ? 9.326 2.865 -9.950 1.00 86.69 99 GLU A C 1
ATOM 841 O O . GLU A 1 99 ? 9.134 1.853 -10.618 1.00 86.69 99 GLU A O 1
ATOM 846 N N . ASP A 1 100 ? 9.241 4.095 -10.453 1.00 83.00 100 ASP A N 1
ATOM 847 C CA . ASP A 1 100 ? 9.091 4.441 -11.868 1.00 83.00 100 ASP A CA 1
ATOM 848 C C . ASP A 1 100 ? 10.463 4.848 -12.419 1.00 83.00 100 ASP A C 1
ATOM 850 O O . ASP A 1 100 ? 10.781 6.022 -12.629 1.00 83.00 100 ASP A O 1
ATOM 854 N N . SER A 1 101 ? 11.343 3.859 -12.548 1.00 74.06 101 SER A N 1
ATOM 855 C CA . SER A 1 101 ? 12.666 4.025 -13.138 1.00 74.06 101 SER A CA 1
ATOM 856 C C . SER A 1 101 ? 12.906 2.945 -14.189 1.00 74.06 101 SER A C 1
ATOM 858 O O . SER A 1 101 ? 12.340 1.855 -14.138 1.00 74.06 101 SER A O 1
ATOM 860 N N . ALA A 1 102 ? 13.764 3.241 -15.168 1.00 64.38 102 ALA A N 1
ATOM 861 C CA . ALA A 1 102 ? 14.183 2.279 -16.188 1.00 64.38 102 ALA A CA 1
ATOM 862 C C . ALA A 1 102 ? 15.206 1.257 -15.647 1.00 64.38 102 ALA A C 1
ATOM 864 O O . ALA A 1 102 ? 16.117 0.853 -16.375 1.00 64.38 102 ALA A O 1
ATOM 865 N N . ASP A 1 103 ? 15.109 0.885 -14.369 1.00 69.19 103 ASP A N 1
ATOM 866 C CA . ASP A 1 103 ? 15.930 -0.179 -13.813 1.00 69.19 103 ASP A CA 1
ATOM 867 C C . ASP A 1 103 ? 15.566 -1.510 -14.468 1.00 69.19 103 ASP A C 1
ATOM 869 O O . ASP A 1 103 ? 14.410 -1.801 -14.784 1.00 69.19 103 ASP A O 1
ATOM 873 N N . SER A 1 104 ? 16.585 -2.332 -14.708 1.00 77.12 104 SER A N 1
ATOM 874 C CA . SER A 1 104 ? 16.342 -3.657 -15.254 1.00 77.12 104 SER A CA 1
ATOM 875 C C . SER A 1 104 ? 15.630 -4.520 -14.209 1.00 77.12 104 SER A C 1
ATOM 877 O O . SER A 1 104 ? 15.857 -4.386 -13.002 1.00 77.12 104 SER A O 1
ATOM 879 N N . VAL A 1 105 ? 14.784 -5.440 -14.671 1.00 82.25 105 VAL A N 1
ATOM 880 C CA . VAL A 1 105 ? 14.068 -6.391 -13.806 1.00 82.25 105 VAL A CA 1
ATOM 881 C C . VAL A 1 105 ? 15.043 -7.150 -12.888 1.00 82.25 105 VAL A C 1
ATOM 883 O O . VAL A 1 105 ? 14.737 -7.426 -11.730 1.00 82.25 105 VAL A O 1
ATOM 886 N N . GLU A 1 106 ? 16.266 -7.413 -13.354 1.00 85.00 106 GLU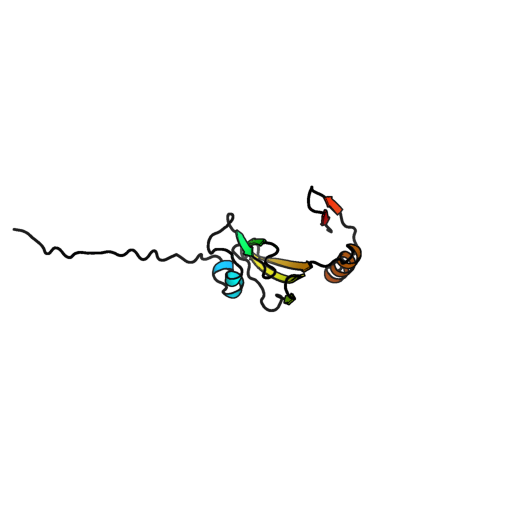 A N 1
ATOM 887 C CA . GLU A 1 106 ? 17.329 -8.047 -12.571 1.00 85.00 106 GLU A CA 1
ATOM 888 C C . GLU A 1 106 ? 17.778 -7.211 -11.363 1.00 85.00 106 GLU A C 1
ATOM 890 O O . GLU A 1 106 ? 18.033 -7.776 -10.298 1.00 85.00 106 GLU A O 1
ATOM 895 N N . ASN A 1 107 ? 17.854 -5.881 -11.485 1.00 84.88 107 ASN A N 1
ATOM 896 C CA . ASN A 1 107 ? 18.198 -5.001 -10.3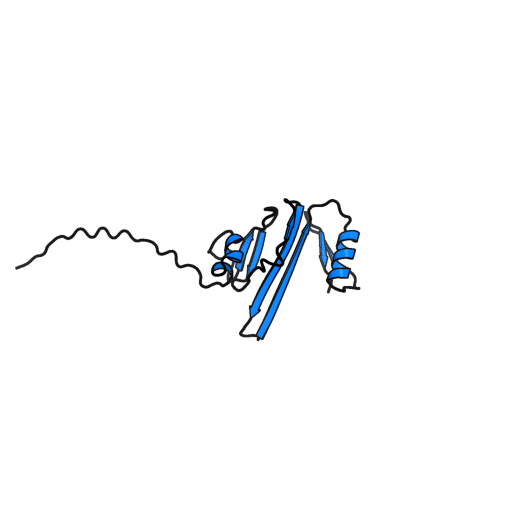61 1.00 84.88 107 ASN A CA 1
ATOM 897 C C . ASN A 1 107 ? 17.091 -4.996 -9.298 1.00 84.88 107 ASN A C 1
ATOM 899 O O . ASN A 1 107 ? 17.381 -4.999 -8.092 1.00 84.88 107 ASN A O 1
ATOM 903 N N . VAL A 1 108 ? 15.831 -5.042 -9.742 1.00 85.38 108 VAL A N 1
ATOM 904 C CA . VAL A 1 108 ? 14.666 -5.162 -8.857 1.00 85.38 108 VAL A CA 1
ATOM 905 C C . VAL A 1 108 ? 14.724 -6.490 -8.101 1.00 85.38 108 VAL A C 1
ATOM 907 O O . VAL A 1 108 ? 14.646 -6.487 -6.871 1.00 85.38 108 VAL A O 1
ATOM 910 N N . PHE A 1 109 ? 14.968 -7.613 -8.786 1.00 88.56 109 PHE A N 1
ATOM 911 C CA . PHE A 1 109 ? 15.115 -8.918 -8.128 1.00 88.56 109 PHE A CA 1
ATOM 912 C C . PHE A 1 109 ? 16.301 -8.979 -7.184 1.00 88.56 109 PHE A C 1
ATOM 914 O O . PHE A 1 109 ? 16.168 -9.513 -6.088 1.00 88.56 109 PHE A O 1
ATOM 921 N N . PHE A 1 110 ? 17.450 -8.412 -7.552 1.00 87.56 110 PHE A N 1
ATOM 922 C CA . PHE A 1 110 ? 18.597 -8.358 -6.653 1.00 87.56 110 PHE A CA 1
ATOM 923 C C . PHE A 1 110 ? 18.243 -7.646 -5.338 1.00 87.56 110 PHE A C 1
ATOM 925 O O . PHE A 1 110 ? 18.550 -8.144 -4.251 1.00 87.56 110 PHE A O 1
ATOM 932 N N . SER A 1 111 ? 17.556 -6.505 -5.431 1.00 84.69 111 SER A N 1
ATOM 933 C CA . SER A 1 111 ? 17.122 -5.732 -4.265 1.00 84.69 111 SER A CA 1
ATOM 934 C C . SER A 1 111 ? 16.071 -6.475 -3.439 1.00 84.69 111 SER A C 1
ATOM 936 O O . SER A 1 111 ? 16.195 -6.530 -2.212 1.00 84.69 111 SER A O 1
ATOM 938 N N . LEU A 1 112 ? 15.078 -7.083 -4.094 1.00 85.31 112 LEU A N 1
ATOM 939 C CA . LEU A 1 112 ? 14.004 -7.829 -3.441 1.00 85.31 112 LEU A CA 1
ATOM 940 C C . LEU A 1 112 ? 14.527 -9.100 -2.760 1.00 85.31 112 LEU A C 1
ATOM 942 O O . LEU A 1 112 ? 14.233 -9.318 -1.589 1.00 85.31 112 LEU A O 1
ATOM 946 N N . ASN A 1 113 ? 15.382 -9.875 -3.432 1.00 90.75 113 ASN A N 1
ATOM 947 C CA . ASN A 1 113 ? 16.021 -11.072 -2.877 1.00 90.75 113 ASN A CA 1
ATOM 948 C C . ASN A 1 113 ? 16.833 -10.739 -1.631 1.00 90.75 113 ASN A C 1
ATOM 950 O O . ASN A 1 113 ? 16.726 -11.415 -0.610 1.00 90.75 113 ASN A O 1
ATOM 954 N N . LYS A 1 114 ? 17.625 -9.662 -1.691 1.00 89.00 114 LYS A N 1
ATOM 955 C CA . LYS A 1 114 ? 18.418 -9.212 -0.547 1.00 89.00 114 LYS A CA 1
ATOM 956 C C . LYS A 1 114 ? 17.539 -8.762 0.620 1.00 89.00 114 LYS A C 1
ATOM 958 O O . LYS A 1 114 ? 17.912 -8.994 1.765 1.00 89.00 114 LYS A O 1
ATOM 963 N N . PHE A 1 115 ? 16.413 -8.108 0.338 1.00 84.19 115 PHE A N 1
ATOM 964 C CA . PHE A 1 115 ? 15.473 -7.647 1.360 1.00 84.19 115 PHE A CA 1
ATOM 965 C C . PHE A 1 115 ? 14.698 -8.804 2.005 1.00 84.19 115 PHE A C 1
ATOM 967 O O . PHE A 1 115 ? 14.603 -8.865 3.226 1.00 84.19 115 PHE A O 1
ATOM 974 N N . ALA A 1 116 ? 14.180 -9.729 1.196 1.00 86.06 116 ALA A N 1
ATOM 975 C CA . ALA A 1 116 ? 13.364 -10.857 1.640 1.00 86.06 116 ALA A CA 1
ATOM 976 C C . ALA A 1 116 ? 14.186 -12.085 2.074 1.00 86.06 116 ALA A C 1
ATOM 978 O O . ALA A 1 116 ? 13.608 -13.074 2.515 1.00 86.06 116 ALA A O 1
ATOM 979 N N . HIS A 1 117 ? 15.516 -12.044 1.933 1.00 90.25 117 HIS A N 1
ATOM 980 C CA . HIS A 1 117 ? 16.396 -13.212 2.062 1.00 90.25 117 HIS A CA 1
ATOM 981 C C . HIS A 1 117 ? 15.935 -14.397 1.192 1.00 90.25 117 HIS A C 1
ATOM 983 O O . HIS A 1 117 ? 15.995 -15.552 1.607 1.00 90.25 117 HIS A O 1
ATOM 989 N N . TYR A 1 118 ? 15.456 -14.092 -0.017 1.00 91.88 118 TYR A N 1
ATOM 990 C CA . TYR A 1 118 ? 14.920 -15.075 -0.952 1.00 91.88 118 TYR A CA 1
ATOM 991 C C . TYR A 1 118 ? 16.008 -15.581 -1.902 1.00 91.88 118 TYR A C 1
ATOM 993 O O . TYR A 1 118 ? 16.679 -14.790 -2.569 1.00 91.88 118 TYR A O 1
ATOM 1001 N N . GLU A 1 119 ? 16.167 -16.903 -1.970 1.00 93.12 119 GLU A N 1
ATOM 1002 C CA . GLU A 1 119 ? 17.140 -17.589 -2.838 1.00 93.12 119 GLU A CA 1
ATOM 1003 C C . GLU A 1 119 ? 16.468 -18.425 -3.946 1.00 93.12 119 GLU A C 1
ATOM 1005 O O . GLU A 1 119 ? 17.156 -19.104 -4.706 1.00 93.12 119 GLU A O 1
ATOM 1010 N N . GLY A 1 120 ? 15.133 -18.406 -4.029 1.00 92.19 120 GLY A N 1
ATOM 1011 C CA . GLY A 1 120 ? 14.368 -19.188 -5.000 1.00 92.19 120 GLY A CA 1
ATOM 1012 C C . GLY A 1 120 ? 14.199 -18.507 -6.361 1.00 92.19 120 GLY A C 1
ATOM 1013 O O . GLY A 1 120 ? 14.739 -17.435 -6.636 1.00 92.19 120 GLY A O 1
ATOM 1014 N N . GLU A 1 121 ? 13.410 -19.149 -7.220 1.00 91.88 121 GLU A N 1
ATOM 1015 C CA . GLU A 1 121 ? 13.039 -18.625 -8.538 1.00 91.88 121 GLU A CA 1
ATOM 1016 C C . GLU A 1 121 ? 11.693 -17.891 -8.486 1.00 91.88 121 GLU A C 1
ATOM 1018 O O . GLU A 1 121 ? 10.910 -18.076 -7.556 1.00 91.88 121 GLU A O 1
ATOM 1023 N N . TYR A 1 122 ? 11.420 -17.047 -9.478 1.00 92.12 122 TYR A N 1
ATOM 1024 C CA . TYR A 1 122 ? 10.147 -16.338 -9.589 1.00 92.12 122 TYR A CA 1
ATOM 1025 C C . TYR A 1 122 ? 9.288 -16.947 -10.692 1.00 92.12 122 TYR A C 1
ATOM 1027 O O . TYR A 1 122 ? 9.733 -17.067 -11.836 1.00 92.12 122 TYR A O 1
ATOM 1035 N N . ASP A 1 123 ? 8.031 -17.236 -10.375 1.00 94.75 123 ASP A N 1
ATOM 1036 C CA . ASP A 1 123 ? 7.022 -17.577 -11.368 1.00 94.75 123 ASP A CA 1
ATOM 1037 C C . ASP A 1 123 ? 6.605 -16.309 -12.123 1.00 94.75 123 ASP A C 1
ATOM 1039 O O . ASP A 1 123 ? 6.133 -15.341 -11.519 1.00 94.75 123 ASP A O 1
ATOM 1043 N N . LYS A 1 124 ? 6.775 -16.309 -13.453 1.00 94.88 124 LYS A N 1
ATOM 1044 C CA . LYS A 1 124 ? 6.346 -15.210 -14.330 1.00 94.88 124 LYS A CA 1
ATOM 1045 C C . LYS A 1 124 ? 4.932 -15.462 -14.852 1.00 94.88 124 LYS A C 1
ATOM 1047 O O . LYS A 1 124 ? 4.675 -16.486 -15.484 1.00 94.88 124 LYS A O 1
ATOM 1052 N N . THR A 1 125 ? 4.053 -14.478 -14.698 1.00 96.62 125 THR A N 1
ATOM 1053 C CA . THR A 1 125 ? 2.776 -14.390 -15.428 1.00 96.62 125 THR A CA 1
ATOM 1054 C C . THR A 1 125 ? 2.652 -13.027 -16.113 1.00 96.62 125 THR A C 1
ATOM 1056 O O . THR A 1 125 ? 3.383 -12.097 -15.783 1.00 96.62 125 THR A O 1
ATOM 1059 N N . GLU A 1 126 ? 1.804 -12.913 -17.133 1.00 96.94 126 GLU A N 1
ATOM 1060 C CA . GLU A 1 126 ? 1.680 -11.701 -17.952 1.00 96.94 126 GLU A CA 1
ATOM 1061 C C . GLU A 1 126 ? 0.229 -11.532 -18.417 1.00 96.94 126 GLU A C 1
ATOM 1063 O O . GLU A 1 126 ? -0.434 -12.520 -18.748 1.00 96.94 126 GLU A O 1
ATOM 1068 N N . ASP A 1 127 ? -0.252 -10.291 -18.422 1.00 95.12 127 ASP A N 1
ATOM 1069 C CA . ASP A 1 127 ? -1.515 -9.883 -19.039 1.00 95.12 127 ASP A CA 1
ATOM 1070 C C . ASP A 1 127 ? -1.261 -8.854 -20.161 1.00 95.12 127 ASP A C 1
ATOM 1072 O O . ASP A 1 127 ? -0.126 -8.639 -20.577 1.00 95.12 127 ASP A O 1
ATOM 1076 N N . GLU A 1 128 ? -2.310 -8.227 -20.703 1.00 95.94 128 GLU A N 1
ATOM 1077 C CA . GLU A 1 128 ? -2.167 -7.259 -21.805 1.00 95.94 128 GLU A CA 1
ATOM 1078 C C . GLU A 1 128 ? -1.310 -6.023 -21.465 1.00 95.94 128 GLU A C 1
ATOM 1080 O O . GLU A 1 128 ? -0.858 -5.325 -22.375 1.00 95.94 128 GLU A O 1
ATOM 1085 N N . LYS A 1 129 ? -1.132 -5.704 -20.181 1.00 92.69 129 LYS A N 1
ATOM 1086 C CA . LYS A 1 129 ? -0.533 -4.452 -19.699 1.00 92.69 129 LYS A CA 1
ATOM 1087 C C . LYS A 1 129 ? 0.597 -4.654 -18.693 1.00 92.69 129 LYS A C 1
ATOM 1089 O O . LYS A 1 129 ? 1.374 -3.723 -18.488 1.00 92.69 129 LYS A O 1
ATOM 1094 N N . HIS A 1 130 ? 0.698 -5.821 -18.067 1.00 90.38 130 HIS A N 1
ATOM 1095 C CA . HIS A 1 130 ? 1.557 -6.046 -16.914 1.00 90.38 130 HIS A CA 1
ATOM 1096 C C . HIS A 1 130 ? 2.268 -7.392 -16.978 1.00 90.38 130 HIS A C 1
ATOM 1098 O O . HIS A 1 130 ? 1.752 -8.384 -17.489 1.00 90.38 130 HIS A O 1
ATOM 1104 N N . ILE A 1 131 ? 3.444 -7.425 -16.358 1.00 92.25 131 ILE A N 1
ATOM 1105 C CA . ILE A 1 131 ? 4.192 -8.641 -16.065 1.00 92.25 131 ILE A CA 1
ATOM 1106 C C . ILE A 1 131 ? 4.268 -8.779 -14.548 1.00 92.25 131 ILE A C 1
ATOM 1108 O O . ILE A 1 131 ? 4.657 -7.840 -13.855 1.00 92.25 131 ILE A O 1
ATOM 1112 N N . TYR A 1 132 ? 3.945 -9.964 -14.046 1.00 92.12 132 TYR A N 1
ATOM 1113 C CA . TYR A 1 132 ? 3.983 -10.299 -12.631 1.00 92.12 132 TYR A CA 1
ATOM 1114 C C . TYR A 1 132 ? 5.057 -11.348 -12.365 1.00 92.12 132 TYR A C 1
ATOM 1116 O O . TYR A 1 132 ? 5.203 -12.309 -13.122 1.00 92.12 132 TYR A O 1
ATOM 1124 N N . TYR A 1 133 ? 5.761 -11.179 -11.250 1.00 91.94 133 TYR A N 1
ATOM 1125 C CA . TYR A 1 133 ? 6.756 -12.121 -10.750 1.00 91.94 133 TYR A CA 1
ATOM 1126 C C . TYR A 1 133 ? 6.418 -12.492 -9.309 1.00 91.94 133 TYR A C 1
ATOM 1128 O O . TYR A 1 133 ? 6.247 -11.607 -8.472 1.00 91.94 133 TYR A O 1
ATOM 1136 N N . PHE A 1 134 ? 6.323 -13.789 -9.018 1.00 91.44 134 PHE A N 1
ATOM 1137 C CA . PHE A 1 134 ? 5.926 -14.294 -7.704 1.00 91.44 134 PHE A CA 1
ATOM 1138 C C . PHE A 1 134 ? 6.949 -15.295 -7.154 1.00 91.44 134 PHE A C 1
ATOM 1140 O O . PHE A 1 134 ? 7.280 -16.264 -7.829 1.00 91.44 134 PHE A O 1
ATOM 1147 N N . GLY A 1 135 ? 7.452 -15.051 -5.940 1.00 90.00 135 GLY A N 1
ATOM 1148 C CA . GLY A 1 135 ? 8.346 -15.955 -5.203 1.00 90.00 135 GLY A CA 1
ATOM 1149 C C . GLY A 1 135 ? 7.660 -16.483 -3.938 1.00 90.00 135 GLY A C 1
ATOM 1150 O O . GLY A 1 135 ? 6.847 -15.765 -3.352 1.00 90.00 135 GLY A O 1
ATOM 1151 N N . LYS A 1 136 ? 7.957 -17.724 -3.532 1.00 83.75 136 LYS A N 1
ATOM 1152 C CA . LYS A 1 136 ? 7.265 -18.430 -2.438 1.00 83.75 136 LYS A CA 1
ATOM 1153 C C . LYS A 1 136 ? 8.217 -19.038 -1.415 1.00 83.75 136 LYS A C 1
ATOM 1155 O O . LYS A 1 136 ? 9.215 -19.659 -1.836 1.00 83.75 136 LYS A O 1
#

Radius of gyration: 22.86 Å; chains: 1; bounding box: 80×47×47 Å